Protein AF-A0A5C6DG79-F1 (afdb_monomer_lite)

Sequence (57 aa):
MEYDLLQSGNCPICKTKLKVETDEYISYKSRHVSIYKLDGKVETKCPICKRMIVDKR

Radius of gyration: 10.04 Å; chains: 1; bounding box: 27×23×20 Å

pLDDT: mean 74.49, std 11.83, range [37.25, 88.0]

Structure (mmCIF, N/CA/C/O backbone):
data_AF-A0A5C6DG79-F1
#
_entry.id   AF-A0A5C6DG79-F1
#
loop_
_atom_site.group_PDB
_atom_site.id
_atom_site.type_symbol
_atom_site.label_atom_id
_atom_site.label_alt_id
_atom_site.label_comp_id
_atom_site.label_asym_id
_atom_site.label_entity_id
_atom_site.label_seq_id
_atom_site.pdbx_PDB_ins_code
_atom_site.Cartn_x
_atom_site.Cartn_y
_atom_site.Cartn_z
_atom_site.occupancy
_atom_site.B_iso_or_equiv
_atom_site.auth_seq_id
_atom_site.auth_comp_id
_atom_site.auth_asym_id
_atom_site.auth_atom_id
_atom_site.pdbx_PDB_model_num
ATOM 1 N N . MET A 1 1 ? -9.452 -14.264 3.319 1.00 41.09 1 MET A N 1
ATOM 2 C CA . MET A 1 1 ? -8.329 -13.822 4.168 1.00 41.09 1 MET A CA 1
ATOM 3 C C . MET A 1 1 ? -8.039 -12.386 3.796 1.00 41.09 1 MET A C 1
ATOM 5 O O . MET A 1 1 ? -7.698 -12.132 2.647 1.00 41.09 1 MET A O 1
ATOM 9 N N . GLU A 1 2 ? -8.293 -11.469 4.719 1.00 37.25 2 GLU A N 1
ATOM 10 C CA . GLU A 1 2 ? -7.916 -10.057 4.607 1.00 37.25 2 GLU A CA 1
ATOM 11 C C . GLU A 1 2 ? -6.517 -9.913 5.223 1.00 37.25 2 GLU A C 1
ATOM 13 O O . GLU A 1 2 ? -6.206 -10.625 6.177 1.00 37.25 2 GLU A O 1
ATOM 18 N N . TYR A 1 3 ? -5.647 -9.100 4.621 1.00 45.03 3 TYR A N 1
ATOM 19 C CA . TYR A 1 3 ? -4.246 -8.989 5.028 1.00 45.03 3 TYR A CA 1
ATOM 20 C C . TYR A 1 3 ? -3.927 -7.536 5.351 1.00 45.03 3 TYR A C 1
ATOM 22 O O . TYR A 1 3 ? -3.805 -6.734 4.422 1.00 45.03 3 TYR A O 1
ATOM 30 N N . ASP A 1 4 ? -3.743 -7.243 6.638 1.00 51.34 4 ASP A N 1
ATOM 31 C CA . ASP A 1 4 ? -3.351 -5.915 7.096 1.00 51.34 4 ASP A CA 1
ATOM 32 C C . ASP A 1 4 ? -2.049 -5.484 6.419 1.00 51.34 4 ASP A C 1
ATOM 34 O O . ASP A 1 4 ? -1.040 -6.192 6.345 1.00 51.34 4 ASP A O 1
ATOM 38 N N . LEU A 1 5 ? -2.131 -4.306 5.835 1.00 57.03 5 LEU A N 1
ATOM 39 C CA . LEU A 1 5 ? -1.229 -3.736 4.863 1.00 57.03 5 LEU A CA 1
ATOM 40 C C . LEU A 1 5 ? -0.019 -3.121 5.594 1.00 57.03 5 LEU A C 1
ATOM 42 O O . LEU A 1 5 ? 1.048 -3.005 4.989 1.00 57.03 5 LEU A O 1
ATOM 46 N N . LEU A 1 6 ? -0.141 -2.751 6.885 1.00 56.03 6 LEU A N 1
ATOM 47 C CA . LEU A 1 6 ? 0.713 -1.690 7.441 1.00 56.03 6 LEU A CA 1
ATOM 48 C C . LEU A 1 6 ? 1.374 -1.856 8.815 1.00 56.03 6 LEU A C 1
ATOM 50 O O . LEU A 1 6 ? 2.004 -0.896 9.252 1.00 56.03 6 LEU A O 1
ATOM 54 N N . GLN A 1 7 ? 1.408 -3.023 9.466 1.00 51.53 7 GLN A N 1
ATOM 55 C CA . GLN A 1 7 ? 2.287 -3.129 10.653 1.00 51.53 7 GLN A CA 1
ATOM 56 C C . GLN A 1 7 ? 3.785 -3.200 10.306 1.00 51.53 7 GLN A C 1
ATOM 58 O O . GLN A 1 7 ? 4.624 -2.795 11.104 1.00 51.53 7 GLN A O 1
ATOM 63 N N . SER A 1 8 ? 4.145 -3.692 9.117 1.00 58.72 8 SER A N 1
ATOM 64 C CA . SER A 1 8 ? 5.551 -3.949 8.752 1.00 58.72 8 SER A CA 1
ATOM 65 C C . SER A 1 8 ? 6.024 -3.259 7.467 1.00 58.72 8 SER A C 1
ATOM 67 O O . SER A 1 8 ? 7.189 -3.399 7.093 1.00 58.72 8 SER A O 1
ATOM 69 N N . GLY A 1 9 ? 5.152 -2.497 6.790 1.00 68.00 9 GLY A N 1
ATOM 70 C CA . GLY A 1 9 ? 5.497 -1.777 5.558 1.00 68.00 9 GLY A CA 1
ATOM 71 C C . GLY A 1 9 ? 5.915 -2.702 4.411 1.00 68.00 9 GLY A C 1
ATOM 72 O O . GLY A 1 9 ? 6.770 -2.338 3.605 1.00 68.00 9 GLY A O 1
ATOM 73 N N . ASN A 1 10 ? 5.360 -3.916 4.357 1.00 78.06 10 ASN A N 1
ATOM 74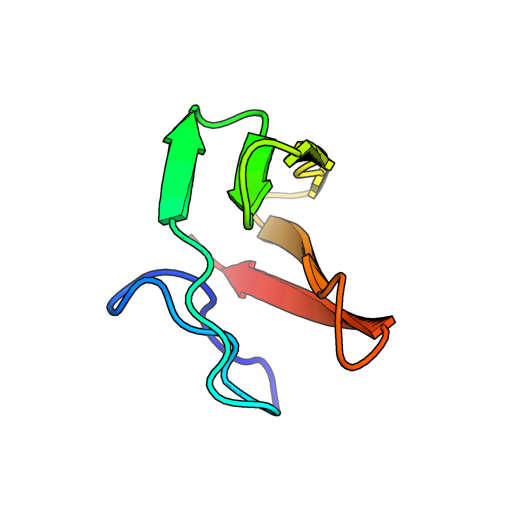 C CA . ASN A 1 10 ? 5.646 -4.924 3.340 1.00 78.06 10 ASN A CA 1
ATOM 75 C C . ASN A 1 10 ? 4.344 -5.482 2.761 1.00 78.06 10 ASN A C 1
ATOM 77 O O . ASN A 1 10 ? 3.387 -5.735 3.482 1.00 78.06 10 ASN A O 1
ATOM 81 N N . CYS A 1 11 ? 4.334 -5.759 1.459 1.00 80.06 11 CYS A N 1
ATOM 82 C CA . CYS A 1 11 ? 3.250 -6.484 0.819 1.00 80.06 11 CYS A CA 1
ATOM 83 C C . CYS A 1 11 ? 3.155 -7.897 1.423 1.00 80.06 11 CYS A C 1
ATOM 85 O O . CYS A 1 11 ? 4.133 -8.642 1.341 1.00 80.06 11 CYS A O 1
ATOM 87 N N . PRO A 1 12 ? 1.990 -8.325 1.930 1.00 77.81 12 PRO A N 1
ATOM 88 C CA . PRO A 1 12 ? 1.828 -9.637 2.560 1.00 77.81 12 PRO A CA 1
ATOM 89 C C . PRO A 1 12 ? 2.013 -10.809 1.582 1.00 77.81 12 PRO A C 1
ATOM 91 O O . PRO A 1 12 ? 2.201 -11.947 1.998 1.00 77.81 12 PRO A O 1
ATOM 94 N N . ILE A 1 13 ? 1.988 -10.538 0.272 1.00 84.38 13 ILE A N 1
ATOM 95 C CA . ILE A 1 13 ? 2.009 -11.561 -0.779 1.00 84.38 13 ILE A CA 1
ATOM 96 C C . ILE A 1 13 ? 3.410 -11.725 -1.361 1.00 84.38 13 ILE A C 1
ATOM 98 O O . ILE A 1 13 ? 3.982 -12.808 -1.322 1.00 84.38 13 ILE A O 1
ATOM 102 N N . CYS A 1 14 ? 3.984 -10.650 -1.903 1.00 85.50 14 CYS A N 1
ATOM 103 C CA . CYS A 1 14 ? 5.309 -10.686 -2.527 1.00 85.50 14 CYS A CA 1
ATOM 104 C C . CYS A 1 14 ? 6.421 -10.128 -1.634 1.00 85.50 14 CYS A C 1
ATOM 106 O O . CYS A 1 14 ? 7.536 -9.931 -2.115 1.00 85.50 14 CYS A O 1
ATOM 108 N N . LYS A 1 15 ? 6.118 -9.812 -0.365 1.00 83.06 15 LYS A N 1
ATOM 109 C CA . LYS A 1 15 ? 7.054 -9.266 0.639 1.00 83.06 15 LYS A CA 1
ATOM 110 C C . LYS A 1 15 ? 7.778 -7.992 0.200 1.00 83.06 15 LYS A C 1
ATOM 112 O O . LYS A 1 15 ? 8.786 -7.599 0.773 1.00 83.06 15 LYS A O 1
ATOM 117 N N . THR A 1 16 ? 7.272 -7.338 -0.841 1.00 85.19 16 THR A N 1
ATOM 118 C CA . THR A 1 16 ? 7.834 -6.097 -1.365 1.00 85.19 16 THR A CA 1
ATOM 119 C C . THR A 1 16 ? 7.630 -4.987 -0.354 1.00 85.19 16 THR A C 1
ATOM 121 O O . THR A 1 16 ? 6.508 -4.793 0.095 1.00 85.19 16 THR A O 1
ATOM 124 N N . LYS A 1 17 ? 8.680 -4.229 -0.044 1.00 80.19 17 LYS A N 1
ATOM 125 C CA . LYS A 1 17 ? 8.590 -3.088 0.867 1.00 80.19 17 LYS A CA 1
ATOM 126 C C . LYS A 1 17 ? 7.697 -1.995 0.275 1.00 80.19 17 LYS A C 1
ATOM 128 O O . LYS A 1 17 ? 8.018 -1.439 -0.773 1.00 80.19 17 LYS A O 1
ATOM 133 N N . LEU A 1 18 ? 6.578 -1.724 0.934 1.00 78.88 18 LEU A N 1
ATOM 134 C CA . LEU A 1 18 ? 5.609 -0.678 0.630 1.00 78.88 18 LEU A CA 1
ATOM 135 C C . LEU A 1 18 ? 5.577 0.253 1.839 1.00 78.88 18 LEU A C 1
ATOM 137 O O . LEU A 1 18 ? 4.936 -0.037 2.846 1.00 78.88 18 LEU A O 1
ATOM 141 N N . LYS A 1 19 ? 6.339 1.344 1.770 1.00 72.19 19 LYS A N 1
ATOM 142 C CA . LYS A 1 19 ? 6.391 2.320 2.856 1.00 72.19 19 LYS A CA 1
ATOM 143 C C . LYS A 1 19 ? 5.251 3.314 2.663 1.00 72.19 19 LYS A C 1
ATOM 145 O O . LYS A 1 19 ? 5.178 3.951 1.613 1.00 72.19 19 LYS A O 1
ATOM 150 N N . VAL A 1 20 ? 4.378 3.441 3.657 1.00 73.12 20 VAL A N 1
ATOM 151 C CA . VAL A 1 20 ? 3.388 4.525 3.699 1.00 73.12 20 VAL A CA 1
ATOM 152 C C . VAL A 1 20 ? 4.108 5.786 4.124 1.00 73.12 20 VAL A C 1
ATOM 154 O O . VAL A 1 20 ? 4.667 5.846 5.215 1.00 73.12 20 VAL A O 1
ATOM 157 N N . GLU A 1 21 ? 4.152 6.751 3.215 1.00 71.19 21 GLU A N 1
ATOM 158 C CA . GLU A 1 21 ? 4.676 8.090 3.493 1.00 71.19 21 GLU A CA 1
ATOM 159 C C . GLU A 1 21 ? 3.534 9.009 3.926 1.00 71.19 21 GLU A C 1
ATOM 161 O O . GLU A 1 21 ? 3.707 9.827 4.824 1.00 71.19 21 GLU A O 1
ATOM 166 N N . THR A 1 22 ? 2.354 8.842 3.325 1.00 72.00 22 THR A N 1
ATOM 167 C CA . THR A 1 22 ? 1.156 9.614 3.641 1.00 72.00 22 THR A CA 1
ATOM 168 C C . THR A 1 22 ? -0.075 8.726 3.596 1.00 72.00 22 THR A C 1
ATOM 170 O O . THR A 1 22 ? -0.080 7.638 3.026 1.00 72.00 22 THR A O 1
ATOM 173 N N . ASP A 1 23 ? -1.164 9.239 4.143 1.00 71.62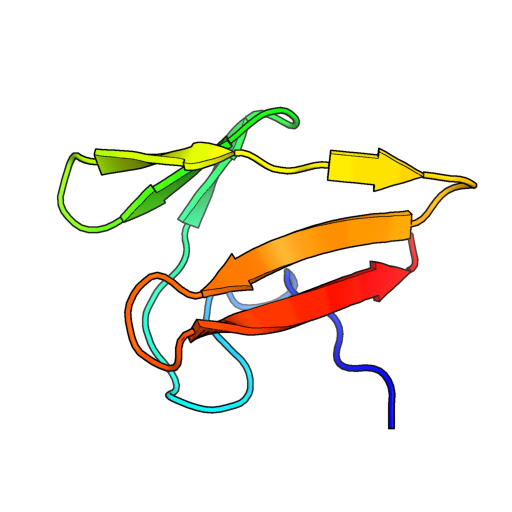 23 ASP A N 1
ATOM 174 C CA . ASP A 1 23 ? -2.474 8.603 4.098 1.00 71.62 23 ASP A CA 1
ATOM 175 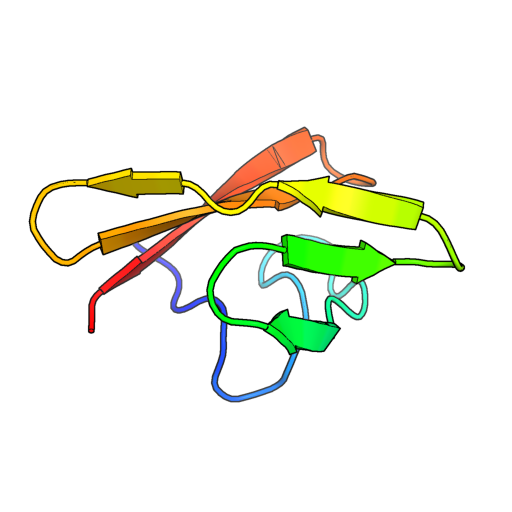C C . ASP A 1 23 ? -3.071 8.493 2.673 1.00 71.62 23 ASP A C 1
ATOM 177 O O . ASP A 1 23 ? -4.111 7.863 2.495 1.00 71.62 23 ASP A O 1
ATOM 181 N N . GLU A 1 24 ? -2.428 9.081 1.660 1.00 74.19 24 GLU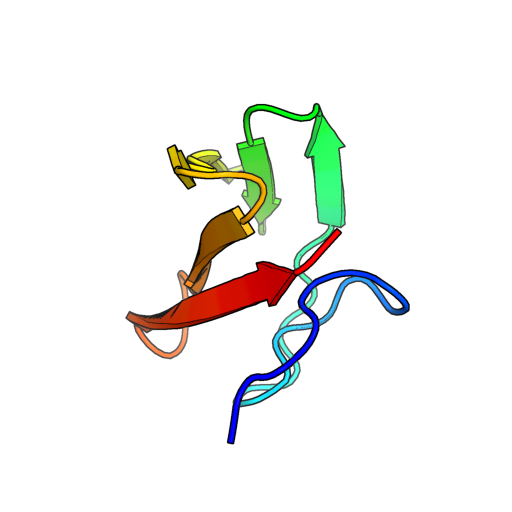 A N 1
ATOM 182 C CA . GLU A 1 24 ? -2.900 9.124 0.269 1.00 74.19 24 GLU A CA 1
ATOM 183 C C . GLU A 1 24 ? -2.035 8.287 -0.686 1.00 74.19 24 GLU A C 1
ATOM 185 O O . GLU A 1 24 ? -2.505 7.870 -1.748 1.00 74.19 24 GLU A O 1
ATOM 190 N N . TYR A 1 25 ? -0.771 8.013 -0.336 1.00 77.38 25 TYR A N 1
ATOM 191 C CA . TYR A 1 25 ? 0.122 7.222 -1.179 1.00 77.38 25 TYR A CA 1
ATOM 192 C C . TYR A 1 25 ? 1.184 6.425 -0.404 1.00 77.38 25 TYR A C 1
ATOM 194 O O . TYR A 1 25 ? 1.753 6.847 0.605 1.00 77.38 25 TYR A O 1
ATOM 202 N N . ILE A 1 26 ? 1.520 5.260 -0.960 1.00 79.94 26 ILE A N 1
ATOM 203 C CA . ILE A 1 26 ? 2.719 4.486 -0.623 1.00 79.94 26 ILE A CA 1
ATOM 204 C C . ILE A 1 26 ? 3.851 4.848 -1.588 1.00 79.94 26 ILE A C 1
ATOM 206 O O . ILE A 1 26 ? 3.645 4.950 -2.798 1.00 79.94 26 ILE A O 1
ATOM 210 N N . SER A 1 27 ? 5.071 4.990 -1.069 1.00 72.94 27 SER A N 1
ATOM 211 C CA . SER A 1 27 ? 6.266 5.170 -1.894 1.00 72.94 27 SER A CA 1
ATOM 212 C C . SER A 1 27 ? 6.936 3.825 -2.166 1.00 72.94 27 SER A C 1
ATOM 214 O O . SER A 1 27 ? 7.267 3.061 -1.254 1.00 72.94 27 SER A O 1
ATOM 216 N N . TYR A 1 28 ? 7.135 3.526 -3.447 1.00 78.81 28 TYR A N 1
ATOM 217 C CA . TYR A 1 28 ? 7.809 2.326 -3.922 1.00 78.81 28 TYR A CA 1
ATOM 218 C C . TYR A 1 28 ? 8.839 2.679 -4.994 1.00 78.81 28 TYR A C 1
ATOM 220 O O . TYR A 1 28 ? 8.469 3.098 -6.088 1.00 78.81 28 TYR A O 1
ATOM 228 N N . LYS A 1 29 ? 10.136 2.473 -4.709 1.00 75.12 29 LYS A N 1
ATOM 229 C CA . LYS A 1 29 ? 11.247 2.762 -5.645 1.00 75.12 29 LYS A CA 1
ATOM 230 C C . LYS A 1 29 ? 11.111 4.145 -6.313 1.00 75.12 29 LYS A C 1
ATOM 232 O O . LYS A 1 29 ? 11.195 4.257 -7.535 1.00 75.12 29 LYS A O 1
ATOM 237 N N . SER A 1 30 ? 10.837 5.172 -5.506 1.00 75.00 30 SER A N 1
ATOM 238 C CA . SER A 1 30 ? 10.630 6.560 -5.957 1.00 75.00 30 SER A CA 1
ATOM 239 C C . SER A 1 30 ? 9.388 6.788 -6.832 1.00 75.00 30 SER A C 1
ATOM 241 O O . SER A 1 30 ? 9.281 7.815 -7.494 1.00 75.00 30 SER A O 1
ATOM 243 N N . ARG A 1 31 ? 8.438 5.847 -6.847 1.00 78.75 31 ARG A N 1
ATOM 244 C CA . ARG A 1 31 ? 7.109 6.017 -7.445 1.00 78.75 31 ARG A CA 1
ATOM 245 C C . ARG A 1 31 ? 6.066 6.122 -6.346 1.00 78.75 31 ARG A C 1
ATOM 247 O O . ARG A 1 31 ? 6.116 5.365 -5.378 1.00 78.75 31 ARG A O 1
ATOM 254 N N . HIS A 1 32 ? 5.099 7.010 -6.534 1.00 81.00 32 HIS A N 1
ATOM 255 C CA . HIS A 1 32 ? 3.914 7.065 -5.689 1.00 81.00 32 HIS A CA 1
ATOM 256 C C . HIS A 1 32 ? 2.876 6.080 -6.214 1.00 81.00 32 HIS A C 1
ATOM 258 O O . HIS A 1 32 ? 2.569 6.052 -7.406 1.00 81.00 32 HIS A O 1
ATOM 264 N N . VAL A 1 33 ? 2.364 5.247 -5.319 1.00 81.94 33 VAL A N 1
ATOM 265 C CA . VAL A 1 33 ? 1.258 4.337 -5.590 1.00 81.94 33 VAL A CA 1
ATOM 266 C C . VAL A 1 33 ? 0.086 4.801 -4.737 1.00 81.94 33 VAL A C 1
ATOM 268 O O . VAL A 1 33 ? 0.208 4.934 -3.521 1.00 81.94 33 VAL A O 1
ATOM 271 N N . SER A 1 34 ? -1.032 5.098 -5.390 1.00 81.12 34 SER A N 1
ATOM 272 C CA . SER A 1 34 ? -2.212 5.643 -4.727 1.00 81.12 34 SER A CA 1
ATOM 273 C C . SER A 1 34 ? -2.791 4.660 -3.715 1.00 81.12 34 SER A C 1
ATOM 275 O O . SER A 1 3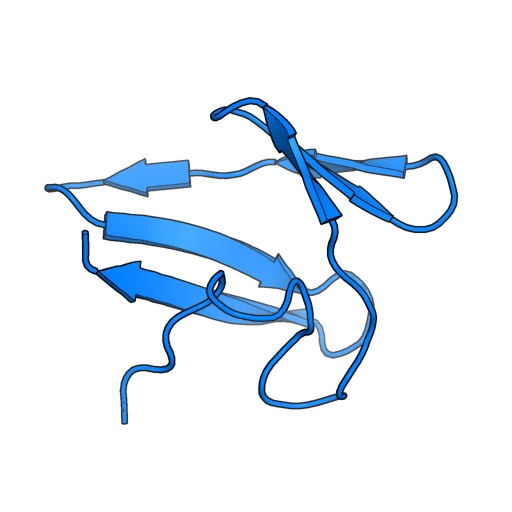4 ? -2.849 3.444 -3.941 1.00 81.12 34 SER A O 1
ATOM 277 N N . ILE A 1 35 ? -3.223 5.218 -2.597 1.00 84.38 35 ILE A N 1
ATOM 278 C CA . ILE A 1 35 ? -4.003 4.542 -1.578 1.00 84.38 35 ILE A CA 1
ATOM 279 C C . ILE A 1 35 ? -5.449 5.017 -1.724 1.00 84.38 35 ILE A C 1
ATOM 281 O O . ILE A 1 35 ? -5.712 6.208 -1.863 1.00 84.38 35 ILE A O 1
ATOM 285 N N . TYR A 1 36 ? -6.384 4.078 -1.697 1.00 83.06 36 TYR A N 1
ATOM 286 C CA . TYR A 1 36 ? -7.814 4.342 -1.746 1.00 83.06 36 TYR A CA 1
ATOM 287 C C . TYR A 1 36 ? -8.404 4.089 -0.366 1.00 83.06 36 TYR A C 1
ATOM 289 O O . TYR A 1 36 ? -8.140 3.056 0.241 1.00 83.06 36 TYR A O 1
ATOM 297 N N . LYS A 1 37 ? -9.192 5.033 0.144 1.00 79.00 37 LYS A N 1
ATOM 298 C CA . LYS A 1 37 ? -9.905 4.878 1.412 1.00 79.00 37 LYS A CA 1
ATOM 299 C C . LYS A 1 37 ? -11.386 4.689 1.118 1.00 79.00 37 LYS A C 1
ATOM 301 O O . LYS A 1 37 ? -12.001 5.586 0.547 1.00 79.00 37 LYS A O 1
ATOM 306 N N . LEU A 1 38 ? -11.944 3.546 1.497 1.00 77.62 38 LEU A N 1
ATOM 307 C CA . LEU A 1 38 ? -13.364 3.243 1.323 1.00 77.62 38 LEU A CA 1
ATOM 308 C C . LEU A 1 38 ? -13.899 2.594 2.601 1.00 77.62 38 LEU A C 1
ATOM 310 O O . LEU A 1 38 ? -13.335 1.604 3.059 1.00 77.62 38 LEU A O 1
ATOM 314 N N . ASP A 1 39 ? -14.958 3.157 3.188 1.00 76.44 39 ASP A N 1
ATOM 315 C CA . ASP A 1 39 ? -15.671 2.591 4.347 1.00 76.44 39 ASP A CA 1
ATOM 316 C C . ASP A 1 39 ? -14.761 2.155 5.518 1.00 76.44 39 ASP A C 1
ATOM 318 O O . ASP A 1 39 ? -14.894 1.061 6.066 1.00 76.44 39 ASP A O 1
ATOM 322 N N . GLY A 1 40 ? -13.785 2.996 5.882 1.00 74.62 40 GLY A N 1
ATOM 323 C CA . GLY A 1 40 ? -12.827 2.712 6.965 1.00 74.62 40 GLY A CA 1
ATOM 324 C C . GLY A 1 40 ? -11.704 1.736 6.594 1.00 74.62 40 GLY A C 1
ATOM 325 O O . GLY A 1 40 ? -10.821 1.471 7.407 1.00 74.62 40 GLY A O 1
ATOM 326 N N . LYS A 1 41 ? -11.686 1.234 5.357 1.00 76.25 41 LYS A N 1
ATOM 327 C CA . LYS A 1 41 ? -10.613 0.393 4.828 1.00 76.25 41 LYS A CA 1
ATOM 328 C C . LYS A 1 41 ? -9.639 1.208 4.000 1.00 76.25 41 LYS A C 1
ATOM 330 O O . LYS A 1 41 ? -10.015 2.171 3.330 1.00 76.25 41 LYS A O 1
ATOM 335 N N . VAL A 1 42 ? -8.384 0.786 4.028 1.00 77.25 42 VAL A N 1
ATOM 336 C CA . VAL A 1 42 ? -7.303 1.352 3.233 1.00 77.25 42 VAL A CA 1
ATOM 337 C C . VAL A 1 42 ? -6.880 0.315 2.205 1.00 77.25 42 VAL A C 1
ATOM 339 O O . VAL A 1 42 ? -6.339 -0.732 2.546 1.00 77.25 42 VAL A O 1
ATOM 342 N N . GLU A 1 43 ? -7.119 0.596 0.933 1.00 83.38 43 GLU A N 1
ATOM 343 C CA . GLU A 1 43 ? -6.812 -0.297 -0.174 1.00 83.38 43 GLU A CA 1
ATOM 344 C C . GLU A 1 43 ? -5.638 0.247 -0.986 1.00 83.38 43 GLU A C 1
ATOM 346 O O . GLU A 1 43 ? -5.580 1.422 -1.345 1.00 83.38 43 GLU A O 1
ATOM 351 N N . THR A 1 44 ? -4.689 -0.613 -1.338 1.00 85.06 44 THR A N 1
ATOM 352 C CA . THR A 1 44 ? -3.674 -0.261 -2.331 1.00 85.06 44 THR A CA 1
ATOM 353 C C . THR A 1 44 ? -3.348 -1.433 -3.230 1.00 85.06 44 THR A C 1
ATOM 355 O O . THR A 1 44 ? -3.425 -2.601 -2.845 1.00 85.06 44 THR A O 1
ATOM 358 N N . LYS A 1 45 ? -2.949 -1.130 -4.461 1.00 85.38 45 LYS A N 1
ATOM 359 C CA . LYS A 1 45 ? -2.519 -2.146 -5.415 1.00 85.38 45 LYS A CA 1
ATOM 360 C C . LYS A 1 45 ? -1.010 -2.293 -5.348 1.00 85.38 45 LYS A C 1
ATOM 362 O O . LYS A 1 45 ? -0.277 -1.353 -5.632 1.00 85.38 45 LYS A O 1
ATOM 367 N N . CYS A 1 46 ? -0.527 -3.495 -5.043 1.00 85.19 46 CYS A N 1
ATOM 368 C CA . CYS A 1 46 ? 0.907 -3.748 -5.048 1.00 85.19 46 CYS A CA 1
ATOM 369 C C . CYS A 1 46 ? 1.488 -3.513 -6.459 1.00 85.19 46 CYS A C 1
ATOM 371 O O . CYS A 1 46 ? 1.044 -4.168 -7.405 1.00 85.19 46 CYS A O 1
ATOM 373 N N . PRO A 1 47 ? 2.523 -2.673 -6.630 1.00 85.25 47 PRO A N 1
ATOM 374 C CA . PRO A 1 47 ? 3.128 -2.423 -7.939 1.00 85.25 47 PRO A CA 1
ATOM 375 C C . PRO A 1 47 ? 3.858 -3.645 -8.522 1.00 85.25 47 PRO A C 1
ATOM 377 O O . PRO A 1 47 ? 4.114 -3.679 -9.722 1.00 85.25 47 PRO A O 1
ATOM 380 N N . ILE A 1 48 ? 4.184 -4.649 -7.695 1.00 88.00 48 ILE A N 1
ATOM 381 C CA . ILE A 1 48 ? 4.915 -5.856 -8.112 1.00 88.00 48 ILE A CA 1
ATOM 382 C C . ILE A 1 48 ? 3.966 -7.007 -8.426 1.00 88.00 48 ILE A C 1
ATOM 384 O O . ILE A 1 48 ? 3.860 -7.420 -9.577 1.00 88.00 48 ILE A O 1
ATOM 388 N N . CYS A 1 49 ? 3.240 -7.516 -7.428 1.00 87.38 49 CYS A N 1
ATOM 389 C CA . CYS A 1 49 ? 2.343 -8.655 -7.641 1.00 87.38 49 CYS A CA 1
ATOM 390 C C . CYS A 1 49 ? 0.974 -8.261 -8.212 1.00 87.38 49 CYS A C 1
ATOM 392 O O . CYS A 1 49 ? 0.156 -9.139 -8.474 1.00 87.38 49 CYS A O 1
ATOM 394 N N . LYS A 1 50 ? 0.706 -6.955 -8.384 1.00 84.75 50 LYS A N 1
ATOM 395 C CA . LYS A 1 50 ? -0.550 -6.381 -8.904 1.00 84.75 50 LYS A CA 1
ATOM 396 C C . LYS A 1 50 ? -1.810 -6.754 -8.117 1.00 84.75 50 LYS A C 1
ATOM 398 O O . LYS A 1 50 ? -2.905 -6.389 -8.542 1.00 84.75 50 LYS A O 1
ATOM 403 N N . ARG A 1 51 ? -1.677 -7.443 -6.982 1.00 84.38 51 ARG A N 1
ATOM 404 C CA . ARG A 1 51 ? -2.793 -7.777 -6.101 1.00 84.38 51 ARG A CA 1
ATOM 405 C C . ARG A 1 51 ? -3.196 -6.574 -5.262 1.00 84.38 51 ARG A C 1
ATOM 407 O O . ARG A 1 51 ? -2.360 -5.742 -4.904 1.00 84.38 51 ARG A O 1
ATOM 414 N N . MET A 1 52 ? -4.488 -6.511 -4.983 1.00 81.94 52 MET A N 1
ATOM 415 C CA . MET A 1 52 ? -5.070 -5.544 -4.069 1.00 81.94 52 MET A CA 1
ATOM 416 C C . MET A 1 52 ? -4.762 -5.990 -2.642 1.00 81.94 52 MET A C 1
ATOM 418 O O . MET A 1 52 ? -4.910 -7.166 -2.309 1.00 81.94 52 MET A O 1
ATOM 422 N N . ILE A 1 53 ? -4.260 -5.066 -1.841 1.00 81.12 53 ILE A N 1
ATOM 423 C CA . ILE A 1 53 ? -4.009 -5.247 -0.420 1.00 81.12 53 ILE A CA 1
ATOM 424 C C . ILE A 1 53 ? -4.980 -4.316 0.297 1.00 81.12 53 ILE A C 1
ATOM 426 O O . ILE A 1 53 ? -5.179 -3.192 -0.162 1.00 81.12 53 ILE A O 1
ATOM 430 N N . VAL A 1 54 ? -5.586 -4.792 1.381 1.00 76.88 54 VAL A N 1
ATOM 431 C CA . VAL A 1 54 ? -6.644 -4.086 2.107 1.00 76.88 54 VAL A CA 1
ATOM 432 C C . VAL A 1 54 ? -6.327 -4.138 3.597 1.00 76.88 54 VAL A C 1
ATOM 434 O O . VAL A 1 54 ? -6.279 -5.225 4.162 1.00 76.88 54 VAL A O 1
ATOM 437 N N . ASP A 1 55 ? -6.120 -2.974 4.202 1.00 72.94 55 ASP A N 1
ATOM 438 C CA . ASP A 1 55 ? -5.985 -2.757 5.646 1.00 72.94 55 ASP A CA 1
ATOM 439 C C . ASP A 1 55 ? 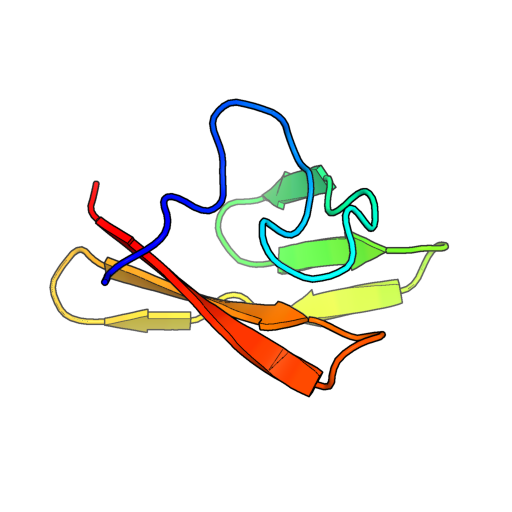-7.357 -2.391 6.217 1.00 72.94 55 ASP A C 1
ATOM 441 O O . ASP A 1 55 ? -8.028 -1.502 5.680 1.00 72.94 55 ASP A O 1
ATOM 445 N N . LYS A 1 56 ? -7.778 -3.034 7.304 1.00 61.41 56 LYS A N 1
ATOM 446 C CA . LYS A 1 56 ? -8.930 -2.572 8.087 1.00 61.41 56 LYS A CA 1
ATOM 447 C C . LYS A 1 56 ? -8.391 -1.815 9.296 1.00 61.41 56 LYS A C 1
ATOM 449 O O . LYS A 1 56 ? -7.798 -2.440 10.169 1.00 61.41 56 LYS A O 1
ATOM 454 N N . ARG A 1 57 ? -8.568 -0.493 9.330 1.00 58.66 57 ARG A N 1
ATOM 455 C CA . ARG A 1 57 ? -8.293 0.291 10.543 1.00 58.66 57 ARG A CA 1
ATOM 456 C C . ARG A 1 57 ? -9.458 0.218 11.520 1.00 58.66 57 ARG A C 1
ATOM 458 O O . ARG A 1 57 ? -10.612 0.102 11.051 1.00 58.66 57 ARG A O 1
#

Secondary structure (DSSP, 8-state):
----SSSSSB-TTT--B-EE-SSSEEEETTEEEEEEEETTEEEEE-TTT--EEEEE-

Foldseek 3Di:
DADACDPQQADPPPRARFDDPDLAFTDHPNDTWGWDDDPQKIWTQDPPPRDIHIHRD